Protein AF-A0A1W0WIL5-F1 (afdb_monomer_lite)

InterPro domains:
  IPR036908 RlpA-like domain superfamily [G3DSA:2.40.40.10] (24-91)
  IPR036908 RlpA-like domain superfamily [SSF50685] (19-91)

Secondary structure (DSSP, 8-state):
---------S---------PPPPP------------B-TTS-B--TTS-EE---HHHH---SSGGG-TTTT-EEEEE-TTSS-EEEEEE--

Radius of gyration: 22.42 Å; chains: 1; bounding box: 61×24×57 Å

Foldseek 3Di:
DDDDDDDDDDDDDPVPVPPDPPDDDDDDDDDDDAFAQFLLRDGDGPVAQADEDDDVVQDDDPRSVPGPQAQDWDWDADPVRPDTDIHGYRD

Organism: Hypsibius exemplaris (NCBI:txid2072580)

Sequence (91 aa):
MNYVLLFYFTASAILVLMNRPAKAMYHGDGTCYDVGLGACGKHNRDSELVAAVAVSVYGNSANPNNAPICGKHACVQTRDGRRQVTVKIVD

Structure (mmCIF, N/CA/C/O backbone):
data_AF-A0A1W0WIL5-F1
#
_entry.id   AF-A0A1W0WIL5-F1
#
loop_
_atom_site.group_PDB
_atom_site.id
_atom_site.type_symbol
_atom_site.label_atom_id
_atom_site.label_alt_id
_atom_site.label_comp_id
_atom_site.label_asym_id
_atom_site.label_entity_id
_atom_site.label_seq_id
_atom_site.pdbx_PDB_ins_code
_atom_site.Cartn_x
_atom_site.Cartn_y
_atom_site.Cartn_z
_atom_site.occupancy
_atom_site.B_iso_or_equiv
_atom_site.auth_seq_id
_atom_site.auth_comp_id
_atom_site.auth_asym_id
_atom_site.auth_atom_id
_atom_site.pdbx_PDB_model_num
ATOM 1 N N . MET A 1 1 ? 47.912 -7.589 40.675 1.00 40.72 1 MET A N 1
ATOM 2 C CA . MET A 1 1 ? 47.594 -6.303 41.333 1.00 40.72 1 MET A CA 1
ATOM 3 C C . MET A 1 1 ? 46.496 -5.616 40.527 1.00 40.72 1 MET A C 1
ATOM 5 O O . MET A 1 1 ? 46.762 -5.259 39.393 1.00 40.72 1 MET A O 1
ATOM 9 N N . ASN A 1 2 ? 45.228 -5.752 40.935 1.00 42.25 2 ASN A N 1
ATOM 10 C CA . ASN A 1 2 ? 44.440 -4.791 41.749 1.00 42.25 2 ASN A CA 1
ATOM 11 C C . ASN A 1 2 ? 43.913 -3.646 40.854 1.00 42.25 2 ASN A C 1
ATOM 13 O O . ASN A 1 2 ? 44.720 -2.866 40.375 1.00 42.25 2 ASN A O 1
ATOM 17 N N . TYR A 1 3 ? 42.625 -3.497 40.529 1.00 51.34 3 TYR A N 1
ATOM 18 C CA . TYR A 1 3 ? 41.435 -3.526 41.386 1.00 51.34 3 TYR A CA 1
ATOM 19 C C . TYR A 1 3 ? 40.215 -4.096 40.645 1.00 51.34 3 TYR A C 1
ATOM 21 O O . TYR A 1 3 ? 39.824 -3.602 39.590 1.00 51.34 3 TYR A O 1
ATOM 29 N N . VAL A 1 4 ? 39.578 -5.094 41.248 1.00 48.00 4 VAL A N 1
ATOM 30 C CA . VAL A 1 4 ? 38.201 -5.495 40.956 1.00 48.00 4 VAL A CA 1
ATOM 31 C C . VAL A 1 4 ? 37.341 -5.005 42.125 1.00 48.00 4 VAL A C 1
ATOM 33 O O . VAL A 1 4 ? 37.735 -5.195 43.271 1.00 48.00 4 VAL A O 1
ATOM 36 N N . LEU A 1 5 ? 36.176 -4.429 41.799 1.00 48.84 5 LEU A N 1
ATOM 37 C CA . LEU A 1 5 ? 34.988 -4.227 42.647 1.00 48.84 5 LEU A CA 1
ATOM 38 C C . LEU A 1 5 ? 35.138 -3.367 43.903 1.00 48.84 5 LEU A C 1
ATOM 40 O O . LEU A 1 5 ? 35.594 -3.891 44.902 1.00 48.84 5 LEU A O 1
ATOM 44 N N . LEU A 1 6 ? 34.555 -2.158 43.914 1.00 47.28 6 LEU A N 1
ATOM 45 C CA . LEU A 1 6 ? 33.872 -1.605 45.096 1.00 47.28 6 LEU A CA 1
ATOM 46 C C . LEU A 1 6 ? 32.829 -0.519 44.691 1.00 47.28 6 LEU A C 1
ATOM 48 O O . LEU A 1 6 ? 33.191 0.563 44.246 1.00 47.28 6 LEU A O 1
ATOM 52 N N . PHE A 1 7 ? 31.541 -0.845 44.902 1.00 48.12 7 PHE A N 1
ATOM 53 C CA . PHE A 1 7 ? 30.371 0.042 45.139 1.00 48.12 7 PHE A CA 1
ATOM 54 C C . PHE A 1 7 ? 29.557 0.668 43.975 1.00 48.12 7 PHE A C 1
ATOM 56 O O . PHE A 1 7 ? 29.653 1.840 43.642 1.00 48.12 7 PHE A O 1
ATOM 63 N N . TYR A 1 8 ? 28.659 -0.146 43.416 1.00 52.84 8 TYR A N 1
ATOM 64 C CA . TYR A 1 8 ? 27.205 0.067 43.272 1.00 52.84 8 TYR A CA 1
ATOM 65 C C . TYR A 1 8 ? 26.537 1.423 43.660 1.00 52.84 8 TYR A C 1
ATOM 67 O O . TYR A 1 8 ? 26.659 1.887 44.787 1.00 52.84 8 TYR A O 1
ATOM 75 N N . PHE A 1 9 ? 25.653 1.883 42.750 1.00 54.88 9 PHE A N 1
ATOM 76 C CA . PHE A 1 9 ? 24.474 2.773 42.899 1.00 54.88 9 PHE A CA 1
ATOM 77 C C . PHE A 1 9 ? 24.661 4.295 43.117 1.00 54.88 9 PHE A C 1
ATOM 79 O O . PHE A 1 9 ? 24.642 4.768 44.243 1.00 54.88 9 PHE A O 1
ATOM 86 N N . THR A 1 10 ? 24.580 5.088 42.035 1.00 53.38 10 THR A N 1
ATOM 87 C CA . THR A 1 10 ? 23.538 6.137 41.901 1.00 53.38 10 THR A CA 1
ATOM 88 C C . THR A 1 10 ? 23.088 6.233 40.438 1.00 53.38 10 THR A C 1
ATOM 90 O O . THR A 1 10 ? 23.835 5.899 39.523 1.00 53.38 10 THR A O 1
ATOM 93 N N . ALA A 1 11 ? 21.817 6.568 40.242 1.00 54.34 11 ALA A N 1
ATOM 94 C CA . ALA A 1 11 ? 21.028 6.355 39.037 1.00 54.34 11 ALA A CA 1
ATOM 95 C C . ALA A 1 11 ? 21.734 6.672 37.707 1.00 54.34 11 ALA A C 1
ATOM 97 O O . ALA A 1 11 ? 22.067 7.808 37.377 1.00 54.34 11 ALA A O 1
ATOM 98 N N . SER A 1 12 ? 21.845 5.627 36.897 1.00 59.12 12 SER A N 1
ATOM 99 C CA . SER A 1 12 ? 22.027 5.675 35.458 1.00 59.12 12 SER A CA 1
ATOM 100 C C . SER A 1 12 ? 20.925 6.516 34.806 1.00 59.12 12 SER A C 1
ATOM 102 O O . SER A 1 12 ? 19.828 6.026 34.547 1.00 59.12 12 SER A O 1
ATOM 104 N N . ALA A 1 13 ? 21.230 7.772 34.513 1.00 58.00 13 ALA A N 1
ATOM 105 C CA . ALA A 1 13 ? 20.509 8.580 33.542 1.00 58.00 13 ALA A CA 1
ATOM 106 C C . ALA A 1 13 ? 21.517 9.087 32.507 1.00 58.00 13 ALA A C 1
ATOM 108 O O . ALA A 1 13 ? 21.739 10.286 32.357 1.00 58.00 13 ALA A O 1
ATOM 109 N N . ILE A 1 14 ? 22.129 8.160 31.758 1.00 58.06 14 ILE A N 1
ATOM 110 C CA . ILE A 1 14 ? 22.503 8.520 30.391 1.00 58.06 14 ILE A CA 1
ATOM 111 C C . ILE A 1 14 ? 21.158 8.774 29.717 1.00 58.06 14 ILE A C 1
ATOM 113 O O . ILE A 1 14 ? 20.445 7.832 29.370 1.00 58.06 14 ILE A O 1
ATOM 117 N N . LEU A 1 15 ? 20.776 10.047 29.615 1.00 58.38 15 LEU A N 1
ATOM 118 C CA . LEU A 1 15 ? 19.685 10.500 28.768 1.00 58.38 15 LEU A CA 1
ATOM 119 C C . LEU A 1 15 ? 20.118 10.236 27.323 1.00 58.38 15 LEU A C 1
ATOM 121 O O . LEU A 1 15 ? 20.505 11.140 26.588 1.00 58.38 15 LEU A O 1
ATOM 125 N N . VAL A 1 16 ? 20.101 8.966 26.916 1.00 59.38 16 VAL A N 1
ATOM 126 C CA . VAL A 1 16 ? 20.019 8.620 25.509 1.00 59.38 16 VAL A CA 1
ATOM 127 C C . VAL A 1 16 ? 18.651 9.143 25.109 1.00 59.38 16 VAL A C 1
ATOM 129 O O . VAL A 1 16 ? 17.634 8.508 25.383 1.00 59.38 16 VAL A O 1
ATOM 132 N N . LEU A 1 17 ? 18.619 10.354 24.549 1.00 64.62 17 LEU A N 1
ATOM 133 C CA . LEU A 1 17 ? 17.458 10.875 23.846 1.00 64.62 17 LEU A CA 1
ATOM 134 C C . LEU A 1 17 ? 17.149 9.847 22.759 1.00 64.62 17 LEU A C 1
ATOM 136 O O . LEU A 1 17 ? 17.779 9.832 21.702 1.00 64.62 17 LEU A O 1
ATOM 140 N N . MET A 1 18 ? 16.250 8.911 23.062 1.00 61.19 18 MET A N 1
ATOM 141 C CA . MET A 1 18 ? 15.755 7.940 22.105 1.00 61.19 18 MET A CA 1
ATOM 142 C C . MET A 1 18 ? 15.013 8.725 21.031 1.00 61.19 18 MET A C 1
ATOM 144 O O . MET A 1 18 ? 13.818 8.984 21.150 1.00 61.19 18 MET A O 1
ATOM 148 N N . ASN A 1 19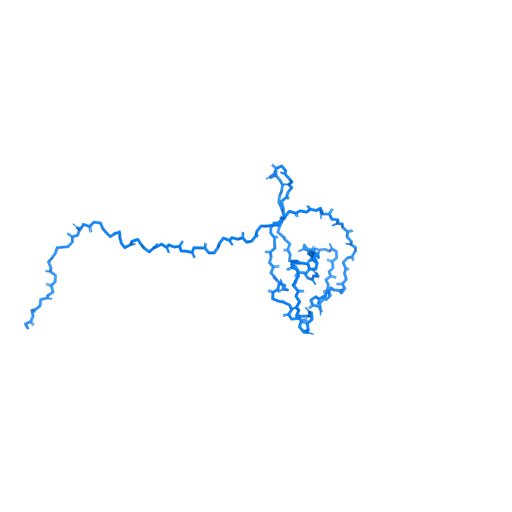 ? 15.736 9.123 19.987 1.00 65.12 19 ASN A N 1
ATOM 149 C CA . ASN A 1 19 ? 15.181 9.762 18.809 1.00 65.12 19 ASN A CA 1
ATOM 150 C C . ASN A 1 19 ? 14.454 8.686 17.992 1.00 65.12 19 ASN A C 1
ATOM 152 O O . ASN A 1 19 ? 14.963 8.190 16.988 1.00 65.12 19 ASN A O 1
ATOM 156 N N . ARG A 1 20 ? 13.294 8.230 18.484 1.00 66.75 20 ARG A N 1
ATOM 157 C CA . ARG A 1 20 ? 12.421 7.351 17.708 1.00 66.75 20 ARG A CA 1
ATOM 158 C C . ARG A 1 20 ? 11.894 8.187 16.544 1.00 66.75 20 ARG A C 1
ATOM 160 O O . ARG A 1 20 ? 11.222 9.183 16.813 1.00 66.75 20 ARG A O 1
ATOM 167 N N . PRO A 1 21 ? 12.176 7.824 15.281 1.00 70.44 21 PRO A N 1
ATOM 168 C CA . PRO A 1 21 ? 11.601 8.546 14.160 1.00 70.44 21 PRO A CA 1
ATOM 169 C C . PRO A 1 21 ? 10.081 8.495 14.301 1.00 70.44 21 PRO A C 1
ATOM 171 O O . PRO A 1 21 ? 9.496 7.417 14.447 1.00 70.44 21 PRO A O 1
ATOM 174 N N . ALA A 1 22 ? 9.451 9.669 14.324 1.00 71.81 22 ALA A N 1
ATOM 175 C CA . ALA A 1 22 ? 8.004 9.761 14.344 1.00 71.81 22 ALA A CA 1
ATOM 176 C C . ALA A 1 22 ? 7.456 8.989 13.137 1.00 71.81 22 ALA A C 1
ATOM 178 O O . ALA A 1 22 ? 7.944 9.133 12.013 1.00 71.81 22 ALA A O 1
ATOM 179 N N . LYS A 1 23 ? 6.463 8.128 13.373 1.00 77.56 23 LYS A N 1
ATOM 180 C CA . LYS A 1 23 ? 5.795 7.413 12.288 1.00 77.56 23 LYS A CA 1
ATOM 181 C C . LYS A 1 23 ? 5.114 8.456 11.403 1.00 77.56 23 LYS A C 1
ATOM 183 O O . LYS A 1 23 ? 4.341 9.263 11.912 1.00 77.56 23 LYS A O 1
ATOM 188 N N . ALA A 1 24 ? 5.403 8.443 10.104 1.00 85.56 24 ALA A N 1
ATOM 189 C CA . ALA A 1 24 ? 4.738 9.338 9.167 1.00 85.56 24 ALA A CA 1
ATOM 190 C C . ALA A 1 24 ? 3.217 9.109 9.233 1.00 85.56 24 ALA A C 1
ATOM 192 O O . ALA A 1 24 ? 2.754 7.970 9.116 1.00 85.56 24 ALA A O 1
ATOM 193 N N . MET A 1 25 ? 2.463 10.183 9.468 1.00 90.62 25 MET A N 1
ATOM 194 C CA . MET A 1 25 ? 1.003 10.183 9.473 1.00 90.62 25 MET A CA 1
ATOM 195 C C . MET A 1 25 ? 0.493 11.002 8.295 1.00 90.62 25 MET A C 1
ATOM 197 O O . MET A 1 25 ? 0.984 12.097 8.030 1.00 90.62 25 MET A O 1
ATOM 201 N N . TYR A 1 26 ? -0.511 10.456 7.619 1.00 93.06 26 TYR A N 1
ATOM 202 C CA . TYR A 1 26 ? -1.171 11.074 6.480 1.00 93.06 26 TYR A CA 1
ATOM 203 C C . TYR A 1 26 ? -2.676 11.086 6.728 1.00 93.06 26 TYR A C 1
ATOM 205 O O . TYR A 1 26 ? -3.214 10.186 7.378 1.00 93.06 26 TYR A O 1
ATOM 213 N N . HIS A 1 27 ? -3.348 12.101 6.195 1.00 93.75 27 HIS A N 1
ATOM 214 C CA . HIS A 1 27 ? -4.799 12.222 6.218 1.00 93.75 27 HIS A CA 1
ATOM 215 C C . HIS A 1 27 ? -5.308 12.359 4.791 1.00 93.75 27 HIS A C 1
ATOM 217 O O . HIS A 1 27 ? -4.678 13.013 3.961 1.00 93.75 27 HIS A O 1
ATOM 223 N N . GLY A 1 28 ? -6.447 11.739 4.522 1.00 93.19 28 GLY A N 1
ATOM 224 C CA . GLY A 1 28 ? -7.078 11.757 3.216 1.00 93.19 28 GLY A CA 1
ATOM 225 C C . GLY A 1 28 ? -8.313 10.875 3.206 1.00 93.19 28 GLY A C 1
ATOM 226 O O . GLY A 1 28 ? -8.703 10.319 4.239 1.00 93.19 28 GLY A O 1
ATOM 227 N N . ASP A 1 29 ? -8.895 10.751 2.023 1.00 94.94 29 ASP A N 1
ATOM 228 C CA . ASP A 1 29 ? -10.080 9.941 1.791 1.00 94.94 29 ASP A CA 1
ATOM 229 C C . ASP A 1 29 ? -9.696 8.525 1.354 1.00 94.94 29 ASP A C 1
ATOM 231 O O . ASP A 1 29 ? -8.722 8.315 0.628 1.00 94.94 29 ASP A O 1
ATOM 235 N N . GLY A 1 30 ? -10.468 7.542 1.816 1.00 92.88 30 GLY A N 1
ATOM 236 C CA . GLY A 1 30 ? -10.337 6.148 1.404 1.00 92.88 30 GLY A CA 1
ATOM 237 C C . GLY A 1 30 ? -11.355 5.801 0.322 1.00 92.88 30 GLY A C 1
ATOM 238 O O . GLY A 1 30 ? -12.525 6.164 0.432 1.00 92.88 30 GLY A O 1
ATOM 239 N N . THR A 1 31 ? -10.917 5.062 -0.693 1.00 95.25 31 THR A N 1
ATOM 240 C CA . THR A 1 31 ? -11.773 4.454 -1.725 1.00 95.25 31 THR A CA 1
ATOM 241 C C . THR A 1 31 ? -11.451 2.960 -1.847 1.00 95.25 31 THR A C 1
ATOM 243 O O . THR A 1 31 ? -10.529 2.469 -1.191 1.00 95.25 31 THR A O 1
ATOM 246 N N . CYS A 1 32 ? -12.229 2.219 -2.637 1.00 95.38 32 CYS A N 1
ATOM 247 C CA . CYS A 1 32 ? -12.031 0.788 -2.870 1.00 95.38 32 CYS A CA 1
ATOM 248 C C . CYS A 1 32 ? -11.972 0.505 -4.373 1.00 95.38 32 CYS A C 1
ATOM 250 O O . CYS A 1 32 ? -12.604 1.211 -5.159 1.00 95.38 32 CYS A O 1
ATOM 252 N N . TYR A 1 33 ? -11.217 -0.522 -4.750 1.00 96.31 33 TYR A N 1
ATOM 253 C CA . TYR A 1 33 ? -11.029 -0.962 -6.128 1.00 96.31 33 TYR A CA 1
ATOM 254 C C . TYR A 1 33 ? -10.822 -2.483 -6.160 1.00 96.31 33 TYR A C 1
ATOM 256 O O . TYR A 1 33 ? -10.452 -3.064 -5.137 1.00 96.31 33 TYR A O 1
ATOM 264 N N . ASP A 1 34 ? -11.050 -3.103 -7.318 1.00 97.94 34 ASP A N 1
ATOM 265 C CA . ASP A 1 34 ? -10.755 -4.524 -7.541 1.00 97.94 34 ASP A CA 1
ATOM 266 C C . ASP A 1 34 ? -9.242 -4.717 -7.707 1.00 97.94 34 ASP A C 1
ATOM 268 O O . ASP A 1 34 ? -8.596 -4.067 -8.534 1.00 97.94 34 ASP A O 1
ATOM 272 N N . VAL A 1 35 ? -8.656 -5.599 -6.905 1.00 97.69 35 VAL A N 1
ATOM 273 C CA . VAL A 1 35 ? -7.208 -5.766 -6.783 1.00 97.69 35 VAL A CA 1
ATOM 274 C C . VAL A 1 35 ? -6.646 -6.550 -7.971 1.00 97.69 35 VAL A C 1
ATOM 276 O O . VAL A 1 35 ? -7.203 -7.553 -8.415 1.00 97.69 35 VAL A O 1
ATOM 279 N N . GLY A 1 36 ? -5.478 -6.128 -8.462 1.00 97.69 36 GLY A N 1
ATOM 280 C CA . GLY A 1 36 ? -4.773 -6.801 -9.550 1.00 97.69 36 GLY A CA 1
ATOM 281 C C . GLY A 1 36 ? -3.267 -6.546 -9.534 1.00 97.69 36 GLY A C 1
ATOM 282 O O . GLY A 1 36 ? -2.599 -6.738 -8.518 1.00 97.69 36 GLY A O 1
ATOM 283 N N . LEU A 1 37 ? -2.709 -6.166 -10.689 1.00 98.19 37 LEU A N 1
ATOM 284 C CA . LEU A 1 37 ? -1.309 -5.749 -10.805 1.00 98.19 37 LEU A CA 1
ATOM 285 C C . LEU A 1 37 ? -1.160 -4.299 -10.317 1.00 98.19 37 LEU A C 1
ATOM 287 O O . LEU A 1 37 ? -1.706 -3.404 -10.952 1.00 98.19 37 LEU A O 1
ATOM 291 N N . GLY A 1 38 ? -0.410 -4.084 -9.234 1.00 97.75 38 GLY A N 1
ATOM 292 C CA . GLY A 1 38 ? -0.121 -2.743 -8.701 1.00 97.75 38 GLY A CA 1
ATOM 293 C C . GLY A 1 38 ? 1.221 -2.167 -9.167 1.00 97.75 38 GLY A C 1
ATOM 294 O O . GLY A 1 38 ? 2.060 -2.885 -9.726 1.00 97.75 38 GLY A O 1
ATOM 295 N N . ALA A 1 39 ? 1.461 -0.885 -8.880 1.00 98.19 39 ALA A N 1
ATOM 296 C CA . ALA A 1 39 ? 2.681 -0.143 -9.206 1.00 98.19 39 ALA A CA 1
ATOM 297 C C . ALA A 1 39 ? 3.954 -0.731 -8.579 1.00 98.19 39 ALA A C 1
ATOM 299 O O . ALA A 1 39 ? 5.052 -0.522 -9.100 1.00 98.19 39 ALA A O 1
ATOM 300 N N . CYS A 1 40 ? 3.827 -1.536 -7.519 1.00 98.25 40 CYS A N 1
ATOM 301 C CA . CYS A 1 40 ? 4.940 -2.311 -6.972 1.00 98.25 40 CYS A CA 1
ATOM 302 C C . CYS A 1 40 ? 5.336 -3.525 -7.837 1.00 98.25 40 CYS A C 1
ATOM 304 O O . CYS A 1 40 ? 6.225 -4.296 -7.463 1.00 98.25 40 CYS A O 1
ATOM 306 N N . GLY A 1 41 ? 4.678 -3.739 -8.980 1.00 98.06 41 GLY A N 1
ATOM 307 C CA . GLY A 1 41 ? 5.003 -4.792 -9.942 1.00 98.06 41 GLY A CA 1
ATOM 308 C C . GLY A 1 41 ? 4.641 -6.194 -9.460 1.00 98.06 41 GLY A C 1
ATOM 309 O O . GLY A 1 41 ? 5.260 -7.178 -9.875 1.00 98.06 41 GLY A O 1
ATOM 310 N N . LYS A 1 42 ? 3.679 -6.301 -8.538 1.00 97.69 42 LYS A N 1
ATOM 311 C CA . LYS A 1 42 ? 3.173 -7.566 -7.997 1.00 97.69 42 LYS A CA 1
ATOM 312 C C . LYS A 1 42 ? 1.682 -7.679 -8.263 1.00 97.69 42 LYS A C 1
ATOM 314 O O . LYS A 1 42 ? 0.969 -6.683 -8.260 1.00 97.69 42 LYS A O 1
ATOM 319 N N . HIS A 1 43 ? 1.241 -8.908 -8.507 1.00 98.06 43 HIS A N 1
ATOM 320 C CA . HIS A 1 43 ? -0.173 -9.222 -8.608 1.00 98.06 43 HIS A CA 1
ATOM 321 C C . HIS A 1 43 ? -0.690 -9.622 -7.226 1.00 98.06 43 HIS A C 1
ATOM 323 O O . HIS A 1 43 ? -0.115 -10.509 -6.588 1.00 98.06 43 HIS A O 1
ATOM 329 N N . ASN A 1 44 ? -1.750 -8.963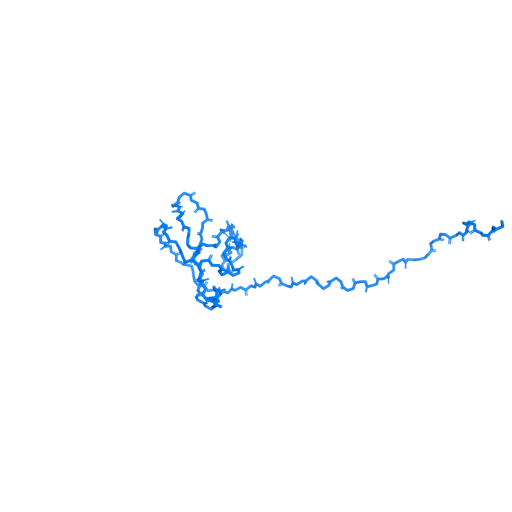 -6.777 1.00 98.12 44 ASN A N 1
ATOM 330 C CA . ASN A 1 44 ? -2.442 -9.240 -5.522 1.00 98.12 44 ASN A CA 1
ATOM 331 C C . ASN A 1 44 ? -3.900 -9.619 -5.806 1.00 98.12 44 ASN A C 1
ATOM 333 O O . ASN A 1 44 ? -4.349 -9.564 -6.948 1.00 98.12 44 ASN A O 1
ATOM 337 N N . ARG A 1 45 ? -4.618 -10.075 -4.777 1.00 97.75 45 ARG A N 1
ATOM 338 C CA . ARG A 1 45 ? -6.008 -10.544 -4.891 1.00 97.75 45 ARG A CA 1
ATOM 339 C C . ARG A 1 45 ? -6.919 -9.816 -3.911 1.00 97.75 45 ARG A C 1
ATOM 341 O O . ARG A 1 45 ? -6.460 -9.425 -2.842 1.00 97.75 45 ARG A O 1
ATOM 348 N N . ASP A 1 46 ? -8.216 -9.771 -4.209 1.00 97.31 46 ASP A N 1
ATOM 349 C CA . ASP A 1 46 ? -9.246 -9.146 -3.355 1.00 97.31 46 ASP A CA 1
ATOM 350 C C . ASP A 1 46 ? -9.347 -9.761 -1.951 1.00 97.31 46 ASP A C 1
ATOM 352 O O . ASP A 1 46 ? -9.846 -9.144 -1.014 1.00 97.31 46 ASP A O 1
ATOM 356 N N . SER A 1 47 ? -8.854 -10.991 -1.782 1.00 97.25 47 SER A N 1
ATOM 357 C CA . SER A 1 47 ? -8.773 -11.660 -0.481 1.00 97.25 47 SER A CA 1
ATOM 358 C C . SER A 1 47 ? -7.637 -11.143 0.414 1.00 97.25 47 SER A C 1
ATOM 360 O O . SER A 1 47 ? -7.541 -11.555 1.569 1.00 97.25 47 SER A O 1
ATOM 362 N N . GLU A 1 48 ? -6.724 -10.317 -0.107 1.00 97.88 48 GLU A N 1
ATOM 363 C CA . GLU A 1 48 ? -5.597 -9.755 0.640 1.00 97.88 48 GLU A CA 1
ATOM 364 C C . GLU A 1 48 ? -5.906 -8.345 1.162 1.00 97.88 48 GLU A C 1
ATOM 366 O O . GLU A 1 48 ? -6.489 -7.514 0.473 1.00 97.88 48 GLU A O 1
ATOM 371 N N . LEU A 1 49 ? -5.421 -8.029 2.366 1.00 98.00 49 LEU A N 1
ATOM 372 C CA . LEU A 1 49 ? -5.460 -6.666 2.901 1.00 98.00 49 LEU A CA 1
ATOM 373 C C . LEU A 1 49 ? -4.343 -5.823 2.279 1.00 98.00 49 LEU A C 1
ATOM 375 O O . LEU A 1 49 ? -3.231 -5.731 2.813 1.00 98.00 49 LEU A O 1
ATOM 379 N N . VAL A 1 50 ? -4.646 -5.216 1.138 1.00 98.38 50 VAL A N 1
ATOM 380 C CA . VAL A 1 50 ? -3.732 -4.351 0.387 1.00 98.38 50 VAL A CA 1
ATOM 381 C C . VAL A 1 50 ? -4.329 -2.969 0.152 1.00 98.38 50 VAL A C 1
ATOM 383 O O . VAL A 1 50 ? -5.537 -2.778 0.260 1.00 98.38 50 VAL A O 1
ATOM 386 N N . ALA A 1 51 ? -3.473 -1.992 -0.133 1.00 98.19 51 ALA A N 1
ATOM 387 C CA . ALA A 1 51 ? -3.907 -0.650 -0.487 1.00 98.19 51 ALA A CA 1
ATOM 388 C C . ALA A 1 51 ? -2.996 -0.019 -1.538 1.00 98.19 51 ALA A C 1
ATOM 390 O O . ALA A 1 51 ? -1.788 -0.282 -1.563 1.00 98.19 51 ALA A O 1
ATOM 391 N N . ALA A 1 52 ? -3.620 0.845 -2.340 1.00 98.00 52 ALA A N 1
ATOM 392 C CA . ALA A 1 52 ? -2.944 1.851 -3.138 1.00 98.00 52 ALA A CA 1
ATOM 393 C C . ALA A 1 52 ? -2.763 3.137 -2.315 1.00 98.00 52 ALA A C 1
ATOM 395 O O . ALA A 1 52 ? -3.623 3.461 -1.486 1.00 98.00 52 ALA A O 1
ATOM 396 N N . VAL A 1 53 ? -1.686 3.889 -2.535 1.00 97.69 53 VAL A N 1
ATOM 397 C CA . VAL A 1 53 ? -1.482 5.211 -1.917 1.00 97.69 53 VAL A CA 1
ATOM 398 C C . VAL A 1 53 ? -1.409 6.322 -2.961 1.00 97.69 53 VAL A C 1
ATOM 400 O O . VAL A 1 53 ? -1.084 6.107 -4.122 1.00 97.69 53 VAL A O 1
ATOM 403 N N . ALA A 1 54 ? -1.693 7.558 -2.545 1.00 96.75 54 ALA A N 1
ATOM 404 C CA . ALA A 1 54 ? -1.542 8.712 -3.425 1.00 96.75 54 ALA A CA 1
ATOM 405 C C . ALA A 1 54 ? -0.085 8.869 -3.897 1.00 96.75 54 ALA A C 1
ATOM 407 O O . ALA A 1 54 ? 0.848 8.616 -3.135 1.00 96.75 54 ALA A O 1
ATOM 408 N N . VAL A 1 55 ? 0.112 9.393 -5.112 1.00 95.56 55 VAL A N 1
ATOM 409 C CA . VAL A 1 55 ? 1.440 9.599 -5.732 1.00 95.56 55 VAL A CA 1
ATOM 410 C C . VAL A 1 55 ? 2.410 10.364 -4.821 1.00 95.56 55 VAL A C 1
ATOM 412 O O . VAL A 1 55 ? 3.594 10.041 -4.758 1.00 95.56 55 VAL A O 1
ATOM 415 N N . SER A 1 56 ? 1.917 11.346 -4.059 1.00 94.81 56 SER A N 1
ATOM 416 C CA . SER A 1 56 ? 2.729 12.113 -3.103 1.00 94.81 56 SER A CA 1
ATOM 417 C C . SER A 1 56 ? 3.286 11.269 -1.949 1.00 94.81 56 SER A C 1
ATOM 419 O O . SER A 1 56 ? 4.340 11.598 -1.410 1.00 94.81 56 SER A O 1
ATOM 421 N N . VAL A 1 57 ? 2.598 10.186 -1.579 1.00 95.56 57 VAL A N 1
ATOM 422 C CA . VAL A 1 57 ? 3.018 9.219 -0.556 1.00 95.56 57 VAL A CA 1
ATOM 423 C C . VAL A 1 57 ? 3.829 8.083 -1.182 1.00 95.56 57 VAL A C 1
ATOM 425 O O . VAL A 1 57 ? 4.801 7.632 -0.575 1.00 95.56 57 VAL A O 1
ATOM 428 N N . TYR A 1 58 ? 3.469 7.651 -2.396 1.00 96.94 58 TYR A N 1
ATOM 429 C CA . TYR A 1 58 ? 4.207 6.631 -3.147 1.00 96.94 58 TYR A CA 1
ATOM 430 C C . TYR A 1 58 ? 5.653 7.067 -3.425 1.00 96.94 58 TYR A C 1
ATOM 432 O O . TYR A 1 58 ? 6.605 6.297 -3.268 1.00 96.94 58 TYR A O 1
ATOM 440 N N . GLY A 1 59 ? 5.811 8.346 -3.775 1.00 95.44 59 GLY A N 1
ATOM 441 C CA . GLY A 1 59 ? 7.080 8.956 -4.140 1.00 95.44 59 GLY A CA 1
ATOM 442 C C . GLY A 1 59 ? 7.420 8.758 -5.615 1.00 95.44 59 GLY A C 1
ATOM 443 O O . GLY A 1 59 ? 6.604 8.319 -6.420 1.00 95.44 59 GLY A O 1
ATOM 444 N N . ASN A 1 60 ? 8.654 9.106 -5.976 1.00 95.38 60 ASN A N 1
ATOM 445 C CA . ASN A 1 60 ? 9.146 9.008 -7.345 1.00 95.38 60 ASN A CA 1
ATOM 446 C C . ASN A 1 60 ? 10.402 8.134 -7.369 1.00 95.38 60 ASN A C 1
ATOM 448 O O . ASN A 1 60 ? 11.436 8.509 -6.820 1.00 95.38 60 ASN A O 1
ATOM 452 N N . SER A 1 61 ? 10.295 6.952 -7.970 1.00 96.31 61 SER A N 1
ATOM 453 C CA . SER A 1 61 ? 11.407 6.015 -8.148 1.00 96.31 61 SER A CA 1
ATOM 454 C C . SER A 1 61 ? 11.606 5.757 -9.633 1.00 96.31 61 SER A C 1
ATOM 456 O O . SER A 1 61 ? 10.626 5.613 -10.356 1.00 96.31 61 SER A O 1
ATOM 458 N N . ALA A 1 62 ? 12.862 5.658 -10.085 1.00 97.31 62 ALA A N 1
ATOM 459 C CA . ALA A 1 62 ? 13.175 5.421 -11.499 1.00 97.31 62 ALA A CA 1
ATOM 460 C C . ALA A 1 62 ? 12.507 4.144 -12.041 1.00 97.31 62 ALA A C 1
ATOM 462 O O . ALA A 1 62 ? 12.040 4.120 -13.175 1.00 97.31 62 ALA A O 1
ATOM 463 N N . ASN A 1 63 ? 12.428 3.105 -11.205 1.00 97.56 63 ASN A N 1
ATOM 464 C CA . ASN A 1 63 ? 11.555 1.960 -11.421 1.00 97.56 63 ASN A CA 1
ATOM 465 C C . ASN A 1 63 ? 10.475 1.954 -10.323 1.00 97.56 63 ASN A C 1
ATOM 467 O O . ASN A 1 63 ? 10.831 1.754 -9.155 1.00 97.56 63 ASN A O 1
ATOM 471 N N . PRO A 1 64 ? 9.185 2.155 -10.652 1.00 97.38 64 PRO A N 1
ATOM 472 C CA . PRO A 1 64 ? 8.114 2.188 -9.657 1.00 97.38 64 PRO A CA 1
ATOM 473 C C . PRO A 1 64 ? 7.976 0.860 -8.906 1.00 97.38 64 PRO A C 1
ATOM 475 O O . PRO A 1 64 ? 7.667 0.882 -7.718 1.00 97.38 64 PRO A O 1
ATOM 478 N N . ASN A 1 65 ? 8.346 -0.268 -9.524 1.00 98.19 65 ASN A N 1
ATOM 479 C CA . ASN A 1 65 ? 8.322 -1.588 -8.883 1.00 98.19 65 ASN A CA 1
ATOM 480 C C . ASN A 1 65 ? 9.294 -1.697 -7.690 1.00 98.19 65 ASN A C 1
ATOM 482 O O . ASN A 1 65 ? 9.199 -2.617 -6.879 1.00 98.19 65 ASN A O 1
ATOM 486 N N . ASN A 1 66 ? 10.260 -0.778 -7.597 1.00 97.56 66 ASN A N 1
ATOM 487 C CA . ASN A 1 66 ? 11.282 -0.719 -6.555 1.00 97.56 66 ASN A CA 1
ATOM 488 C C . ASN A 1 66 ? 11.082 0.474 -5.609 1.00 97.56 66 ASN A C 1
ATOM 490 O O . ASN A 1 66 ? 12.026 0.863 -4.916 1.00 97.56 66 ASN A O 1
ATOM 494 N N . ALA A 1 67 ? 9.885 1.069 -5.579 1.00 97.88 6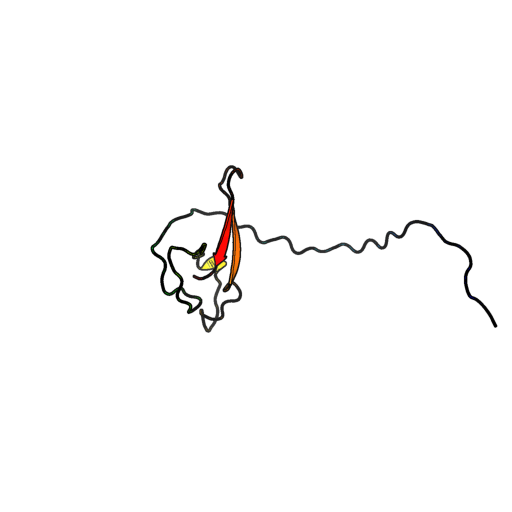7 ALA A N 1
ATOM 495 C CA . ALA A 1 67 ? 9.621 2.193 -4.696 1.00 97.88 67 ALA A CA 1
ATOM 496 C C . ALA A 1 67 ? 9.857 1.808 -3.222 1.00 97.88 67 ALA A C 1
ATOM 498 O O . ALA A 1 67 ? 9.412 0.742 -2.788 1.00 97.88 67 ALA A O 1
ATOM 499 N N . PRO A 1 68 ? 10.501 2.666 -2.403 1.00 96.88 68 PRO A N 1
ATOM 500 C CA . PRO A 1 68 ? 10.790 2.355 -1.001 1.00 96.88 68 PRO A CA 1
ATOM 501 C C . PRO A 1 68 ? 9.558 2.069 -0.137 1.00 96.88 68 PRO A C 1
ATOM 503 O O . PRO A 1 68 ? 9.710 1.643 1.010 1.00 96.88 68 PRO A O 1
ATOM 506 N N . ILE A 1 69 ? 8.354 2.390 -0.613 1.00 96.69 69 ILE A N 1
ATOM 507 C CA . ILE A 1 69 ? 7.101 2.121 0.091 1.00 96.69 69 ILE A CA 1
ATOM 508 C C . ILE A 1 69 ? 6.550 0.714 -0.169 1.00 96.69 69 ILE A C 1
ATOM 510 O O . ILE A 1 69 ? 5.794 0.202 0.656 1.00 96.69 69 ILE A O 1
ATOM 514 N N . CYS A 1 70 ? 6.957 0.067 -1.262 1.00 98.19 70 CYS A N 1
ATOM 515 C CA . CYS A 1 70 ? 6.442 -1.235 -1.659 1.00 98.19 70 CYS A CA 1
ATOM 516 C C . CYS A 1 70 ? 6.660 -2.295 -0.578 1.00 98.19 70 CYS A C 1
ATOM 518 O O . CYS A 1 70 ? 7.759 -2.458 -0.045 1.00 98.19 70 CYS A O 1
ATOM 520 N N . GLY A 1 71 ? 5.590 -3.017 -0.235 1.00 97.81 71 GLY A N 1
ATOM 521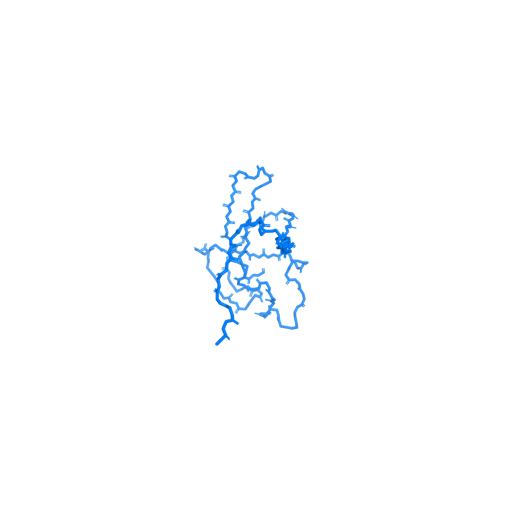 C CA . GLY A 1 71 ? 5.602 -4.058 0.794 1.00 97.81 71 GLY A CA 1
ATOM 522 C C . GLY A 1 71 ? 5.617 -3.542 2.238 1.00 97.81 71 GLY A C 1
ATOM 523 O O . GLY A 1 71 ? 5.541 -4.348 3.170 1.00 97.81 71 GLY A O 1
ATOM 524 N N . LYS A 1 72 ? 5.674 -2.221 2.464 1.00 97.12 72 LYS A N 1
ATOM 525 C CA . LYS A 1 72 ? 5.464 -1.657 3.803 1.00 97.12 72 LYS A CA 1
ATOM 526 C C . LYS A 1 72 ? 4.010 -1.821 4.224 1.00 97.12 72 LYS A C 1
ATOM 528 O O . LYS A 1 72 ? 3.110 -1.936 3.398 1.00 97.12 72 LYS A O 1
ATOM 533 N N . HIS A 1 73 ? 3.791 -1.800 5.533 1.00 97.19 73 HIS A N 1
ATOM 534 C CA . HIS A 1 73 ? 2.458 -1.881 6.109 1.00 97.19 73 HIS A CA 1
ATOM 535 C C . HIS A 1 73 ? 2.025 -0.518 6.644 1.00 97.19 73 HIS A C 1
ATOM 537 O O . HIS A 1 73 ? 2.758 0.130 7.399 1.00 97.19 73 HIS A O 1
ATOM 543 N N . ALA A 1 74 ? 0.818 -0.105 6.276 1.00 96.44 74 ALA A N 1
ATOM 544 C CA . ALA A 1 74 ? 0.169 1.088 6.793 1.00 96.44 74 ALA A CA 1
ATOM 545 C C . ALA A 1 74 ? -0.958 0.687 7.747 1.00 96.44 74 ALA A C 1
ATOM 547 O O . ALA A 1 74 ? -1.700 -0.255 7.485 1.00 96.44 74 ALA A O 1
ATOM 548 N N . CYS A 1 75 ? -1.084 1.417 8.856 1.00 95.94 75 CYS A N 1
ATOM 549 C CA . CYS A 1 75 ? -2.260 1.331 9.714 1.00 95.94 75 CYS A CA 1
ATOM 550 C C . CYS A 1 75 ? -3.223 2.425 9.261 1.00 95.94 75 CYS A C 1
ATOM 552 O O . CYS A 1 75 ? -2.926 3.606 9.435 1.00 95.94 75 CYS A O 1
ATOM 554 N N . VAL A 1 76 ? -4.329 2.024 8.645 1.00 96.19 76 VAL A N 1
ATOM 555 C CA . VAL A 1 76 ? -5.397 2.919 8.204 1.00 96.19 76 VAL A CA 1
ATOM 556 C C . VAL A 1 76 ? -6.409 3.008 9.331 1.00 96.19 76 VAL A C 1
ATOM 558 O O . VAL A 1 76 ? -6.840 1.980 9.849 1.00 96.19 76 VAL A O 1
ATOM 561 N N . GLN A 1 77 ? -6.774 4.226 9.718 1.00 95.88 77 GLN A N 1
ATOM 562 C CA . GLN A 1 77 ? -7.710 4.480 10.809 1.00 95.88 77 GLN A CA 1
ATOM 563 C C . GLN A 1 77 ? -8.859 5.352 10.322 1.00 95.88 77 GLN A C 1
ATOM 565 O O . GLN A 1 77 ? -8.665 6.251 9.502 1.00 95.88 77 GLN A O 1
ATOM 570 N N . THR A 1 78 ? -10.058 5.102 10.840 1.00 95.12 78 THR A N 1
ATOM 571 C CA . THR A 1 78 ? -11.190 6.004 10.625 1.00 95.12 78 THR A CA 1
ATOM 572 C C . THR A 1 78 ? -10.933 7.348 11.300 1.00 95.12 78 THR A C 1
ATOM 574 O O . THR A 1 78 ? -10.193 7.437 12.277 1.00 95.12 78 THR A O 1
ATOM 577 N N . ARG A 1 79 ? -11.568 8.415 10.803 1.00 92.75 79 ARG A N 1
ATOM 578 C CA . ARG A 1 79 ? -11.388 9.782 11.326 1.00 92.75 79 ARG A CA 1
ATOM 579 C C . ARG A 1 79 ? -11.708 9.920 12.821 1.00 92.75 79 ARG A C 1
ATOM 581 O O . ARG A 1 79 ? -11.136 10.770 13.490 1.00 92.75 79 ARG A O 1
ATOM 588 N N . ASP A 1 80 ? -12.616 9.093 13.332 1.00 93.31 80 ASP A N 1
ATOM 589 C CA . ASP A 1 80 ? -12.977 9.023 14.753 1.00 93.31 80 ASP A CA 1
ATOM 590 C C . ASP A 1 80 ? -12.018 8.155 15.595 1.00 93.31 80 ASP A C 1
ATOM 592 O O . ASP A 1 80 ? -12.203 8.042 16.805 1.00 93.31 80 ASP A O 1
ATOM 596 N N . GLY A 1 81 ? -11.026 7.514 14.967 1.00 91.75 81 GLY A N 1
ATOM 597 C CA . GLY A 1 81 ? -10.033 6.646 15.600 1.00 91.75 81 GLY A CA 1
ATOM 598 C C . GLY A 1 81 ? -10.574 5.311 16.120 1.00 91.75 81 GLY A C 1
ATOM 599 O O . GLY A 1 81 ? -9.834 4.559 16.747 1.00 91.75 81 GLY A O 1
ATOM 600 N N . ARG A 1 82 ? -11.855 4.992 15.895 1.00 94.56 82 ARG A N 1
ATOM 601 C CA . ARG A 1 82 ? -12.497 3.817 16.514 1.00 94.56 82 ARG A CA 1
ATOM 602 C C . ARG A 1 82 ? -12.194 2.508 15.802 1.00 94.56 82 ARG A C 1
ATOM 604 O O . ARG A 1 82 ? -12.299 1.445 16.409 1.00 94.56 82 ARG A O 1
ATOM 611 N N . ARG A 1 83 ? -11.878 2.565 14.509 1.00 95.69 83 ARG A N 1
ATOM 612 C CA . ARG A 1 83 ? -11.600 1.390 13.682 1.00 95.69 83 ARG A CA 1
ATOM 613 C C . ARG A 1 83 ? -10.272 1.569 12.981 1.00 95.69 83 ARG A C 1
ATOM 615 O O . ARG A 1 83 ? -9.971 2.648 12.474 1.00 95.69 83 ARG A O 1
ATOM 622 N N 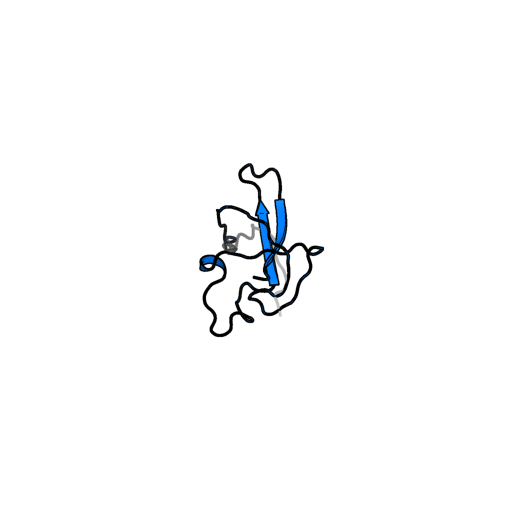. GLN A 1 84 ? -9.511 0.485 12.926 1.00 96.44 84 GLN A N 1
ATOM 623 C CA . GLN A 1 84 ? -8.248 0.452 12.216 1.00 96.44 84 GLN A CA 1
ATOM 624 C C . GLN A 1 84 ? -8.031 -0.884 11.521 1.00 96.44 84 GLN A C 1
ATOM 626 O O . GLN A 1 84 ? -8.479 -1.925 12.001 1.00 96.44 84 GLN A O 1
ATOM 631 N N . VAL A 1 85 ? -7.300 -0.849 10.416 1.00 97.00 85 VAL A N 1
ATOM 632 C CA . VAL A 1 85 ? -6.858 -2.033 9.684 1.00 97.00 85 VAL A CA 1
ATOM 633 C C . VAL A 1 85 ? -5.417 -1.831 9.244 1.00 97.00 85 VAL A C 1
ATOM 635 O O . VAL A 1 85 ? -4.999 -0.718 8.926 1.00 97.00 85 VAL A O 1
ATOM 638 N N . THR A 1 86 ? -4.635 -2.906 9.262 1.00 97.81 86 THR A N 1
ATOM 639 C CA . THR A 1 86 ? -3.282 -2.886 8.707 1.00 97.81 86 THR A CA 1
ATOM 640 C C . THR A 1 86 ? -3.318 -3.476 7.308 1.00 97.81 86 THR A C 1
ATOM 642 O O . THR A 1 86 ? -3.776 -4.601 7.132 1.00 97.81 86 THR A O 1
ATOM 645 N N . VAL A 1 87 ? -2.835 -2.713 6.335 1.00 98.06 87 VAL A N 1
ATOM 646 C CA . VAL A 1 87 ? -2.795 -3.084 4.916 1.00 98.06 87 VAL A CA 1
ATOM 647 C C . VAL A 1 87 ? -1.361 -3.029 4.408 1.00 98.06 87 VAL A C 1
ATOM 649 O O . VAL A 1 87 ? -0.560 -2.213 4.873 1.00 98.06 87 VAL A O 1
ATOM 652 N N . LYS A 1 88 ? -1.030 -3.895 3.454 1.00 98.44 88 LYS A N 1
ATOM 653 C CA . LYS A 1 88 ? 0.246 -3.871 2.732 1.00 98.44 88 LYS A CA 1
ATOM 654 C C . LYS A 1 88 ? 0.135 -2.905 1.551 1.00 98.44 88 LYS A C 1
ATOM 656 O O . LYS A 1 88 ? -0.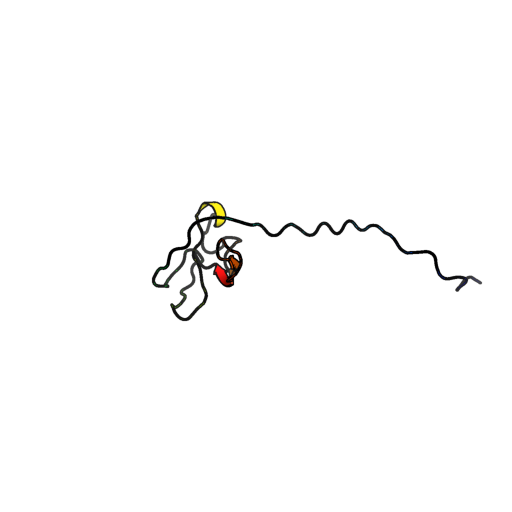808 -3.004 0.772 1.00 98.44 88 LYS A O 1
ATOM 661 N N . ILE A 1 89 ? 1.093 -1.996 1.407 1.00 98.19 89 ILE A N 1
ATOM 662 C CA . ILE A 1 89 ? 1.137 -1.079 0.265 1.00 98.19 89 ILE A CA 1
ATOM 663 C C . ILE A 1 89 ? 1.698 -1.824 -0.943 1.00 98.19 89 ILE A C 1
ATOM 665 O O . ILE A 1 89 ? 2.808 -2.368 -0.882 1.00 98.19 89 ILE A O 1
ATOM 669 N N . VAL A 1 90 ? 0.905 -1.879 -2.011 1.00 98.50 90 VAL A N 1
ATOM 670 C CA . VAL A 1 90 ? 1.233 -2.607 -3.250 1.00 98.50 90 VAL A CA 1
ATOM 671 C C . VAL A 1 90 ? 1.082 -1.752 -4.506 1.00 98.50 90 VAL A C 1
ATOM 673 O O . VAL A 1 90 ? 1.472 -2.194 -5.588 1.00 98.50 90 VAL A O 1
ATOM 676 N N . ASP A 1 91 ? 0.535 -0.550 -4.350 1.00 97.56 91 ASP A N 1
ATOM 677 C CA . ASP A 1 91 ? 0.216 0.390 -5.418 1.00 97.56 91 ASP A CA 1
ATOM 678 C C . ASP A 1 91 ? 0.265 1.834 -4.887 1.00 97.56 91 ASP A C 1
ATOM 680 O O . ASP A 1 91 ? 0.153 2.021 -3.647 1.00 97.56 91 ASP A O 1
#

pLDDT: mean 86.46, std 17.82, range [40.72, 98.5]